Protein AF-A0A1G7YZN2-F1 (afdb_monomer)

Sequence (168 aa):
MQNNYYTDRFLEDNFEQTVRKKEKLVQEKYTEKQLKELYFDNAQKLNQALIEFKPNRHQKQANKDHKKLMLAYLDECIDYDLSNLSYREKEEFDNKYVSQVASKLTFLGFKMKKFVPFFIGAALIVDILLSLFGIAKHYYYIPIITVFVTYLEFKGLFKAKKRGKLLR

Nearest PDB structures (foldseek):
  5f9f-assembly1_K  TM=2.920E-01  e=9.749E+00  Homo sapiens

pLDDT: mean 88.85, std 10.49, range [33.78, 97.94]

Solvent-accessible surface area (backbone atoms only — not comparable to full-atom values): 9530 Å² total; per-residue (Å²): 132,87,76,83,79,77,46,74,68,50,59,71,78,42,39,64,65,50,49,56,54,45,53,52,55,43,57,75,72,42,54,73,70,52,36,58,64,68,43,41,71,49,42,52,56,51,50,51,48,63,63,72,52,81,63,53,86,89,38,43,62,58,52,51,52,44,54,50,44,55,49,50,48,46,46,50,57,64,79,41,89,69,83,81,58,50,73,64,55,38,50,51,52,36,51,73,31,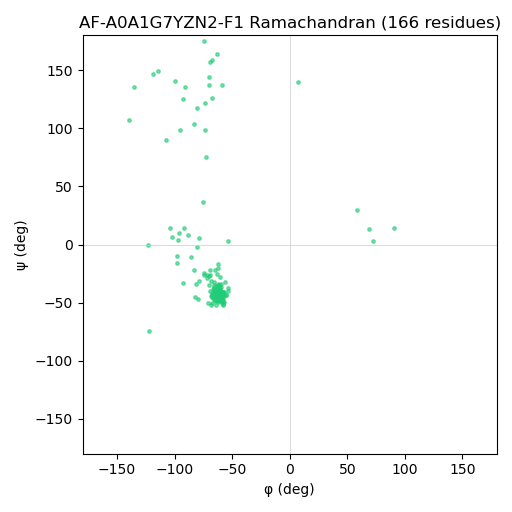50,51,48,45,43,65,72,39,36,89,80,46,35,43,58,59,78,52,50,64,53,56,38,51,53,27,43,51,51,39,50,51,37,47,74,73,51,55,34,82,81,48,64,100,62,55,60,57,25,55,51,51,43,53,54,51,52,54,48,49,54,54,10,49,78,68,72,32,50,31,119

Mean predicted aligned error: 6.14 Å

Structure (mmCIF, N/CA/C/O backbone):
data_AF-A0A1G7YZN2-F1
#
_entry.id   AF-A0A1G7YZN2-F1
#
loop_
_atom_site.group_PDB
_atom_site.id
_atom_site.type_symbol
_atom_site.label_atom_id
_atom_site.label_alt_id
_atom_site.label_comp_id
_atom_site.label_asym_id
_atom_site.label_entity_id
_atom_site.label_seq_id
_atom_site.pdbx_PDB_ins_code
_atom_site.Cartn_x
_atom_site.Cartn_y
_atom_site.Cartn_z
_atom_site.occupancy
_atom_site.B_iso_or_equiv
_atom_site.auth_seq_id
_atom_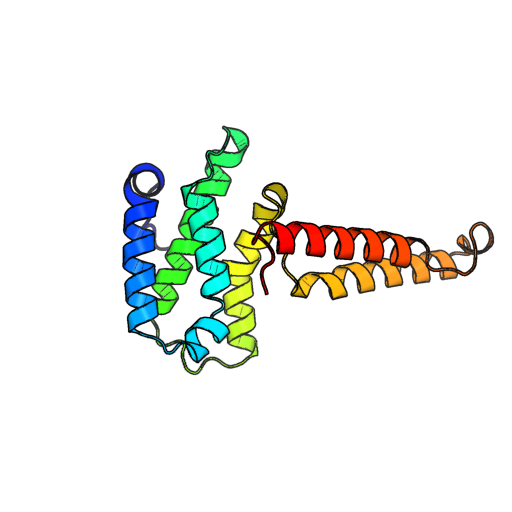site.auth_comp_id
_atom_site.auth_asym_id
_atom_site.auth_atom_id
_atom_site.pdbx_PDB_model_num
ATOM 1 N N . MET A 1 1 ? -18.911 -7.875 -4.856 1.00 33.78 1 MET A N 1
ATOM 2 C CA . MET A 1 1 ? -20.018 -6.895 -4.891 1.00 33.78 1 MET A CA 1
ATOM 3 C C . MET A 1 1 ? -19.556 -5.656 -4.136 1.00 33.78 1 MET A C 1
ATOM 5 O O . MET A 1 1 ? -19.192 -5.785 -2.977 1.00 33.78 1 MET A O 1
ATOM 9 N N . GLN A 1 2 ? -19.445 -4.498 -4.797 1.00 36.81 2 GLN A N 1
ATOM 10 C CA . GLN A 1 2 ? -19.125 -3.227 -4.131 1.00 36.81 2 GLN A CA 1
ATOM 11 C C . GLN A 1 2 ? -20.372 -2.771 -3.372 1.00 36.81 2 GLN A C 1
ATOM 13 O O . GLN A 1 2 ? -21.299 -2.237 -3.978 1.00 36.81 2 GLN A O 1
ATOM 18 N N . ASN A 1 3 ? -20.432 -3.020 -2.064 1.00 42.34 3 ASN A N 1
ATOM 19 C CA . ASN A 1 3 ? -21.505 -2.456 -1.259 1.00 42.34 3 ASN A CA 1
ATOM 20 C C . ASN A 1 3 ? -21.330 -0.934 -1.188 1.00 42.34 3 ASN A C 1
ATOM 22 O O . ASN A 1 3 ? -20.273 -0.416 -0.830 1.00 42.34 3 ASN A O 1
ATOM 26 N N . ASN A 1 4 ? -22.390 -0.226 -1.565 1.00 52.88 4 ASN A N 1
ATOM 27 C CA . ASN A 1 4 ? -22.448 1.211 -1.825 1.00 52.88 4 ASN A CA 1
ATOM 28 C C . ASN A 1 4 ? -22.451 2.060 -0.527 1.00 52.88 4 ASN A C 1
ATOM 30 O O . ASN A 1 4 ? -23.152 3.064 -0.442 1.00 52.88 4 ASN A O 1
ATOM 34 N N . TYR A 1 5 ? -21.716 1.646 0.515 1.00 65.69 5 TYR A N 1
ATOM 35 C CA . TYR A 1 5 ? -21.770 2.265 1.850 1.00 65.69 5 TYR A CA 1
ATOM 36 C C . TYR A 1 5 ? -21.113 3.652 1.914 1.00 65.69 5 TYR A C 1
ATOM 38 O O . TYR A 1 5 ? -21.494 4.479 2.739 1.00 65.69 5 TYR A O 1
ATOM 46 N N . TYR A 1 6 ? -20.154 3.941 1.032 1.00 83.38 6 TYR A N 1
ATOM 47 C CA . TYR A 1 6 ? -19.380 5.183 1.071 1.00 83.38 6 TYR A CA 1
ATOM 48 C C . TYR A 1 6 ? -19.782 6.135 -0.053 1.00 83.38 6 TYR A C 1
ATOM 50 O O . TYR A 1 6 ? -19.222 6.113 -1.154 1.00 83.38 6 TYR A O 1
ATOM 58 N N . THR A 1 7 ? -20.763 6.989 0.238 1.00 87.38 7 THR A N 1
ATOM 59 C CA . THR A 1 7 ? -21.186 8.052 -0.679 1.00 87.38 7 THR A CA 1
ATOM 60 C C . THR A 1 7 ? -20.121 9.139 -0.802 1.00 87.38 7 THR A C 1
ATOM 62 O O . THR A 1 7 ? -19.298 9.357 0.084 1.00 87.38 7 THR A O 1
ATOM 65 N N . ASP A 1 8 ? -20.149 9.873 -1.908 1.00 87.50 8 ASP A N 1
ATOM 66 C CA . ASP A 1 8 ? -19.176 10.930 -2.176 1.00 87.50 8 ASP A CA 1
ATOM 67 C C . ASP A 1 8 ? -19.192 12.051 -1.130 1.00 87.50 8 ASP A C 1
ATOM 69 O O . ASP A 1 8 ? -18.128 12.521 -0.736 1.00 87.50 8 ASP A O 1
ATOM 73 N N . ARG A 1 9 ? -20.382 12.444 -0.652 1.00 86.62 9 ARG A N 1
ATOM 74 C CA . ARG A 1 9 ? -20.530 13.438 0.421 1.00 86.62 9 ARG A CA 1
ATOM 75 C C . ARG A 1 9 ? -19.912 12.926 1.726 1.00 86.62 9 ARG A C 1
ATOM 77 O O . ARG A 1 9 ? -19.160 13.639 2.377 1.00 86.62 9 ARG A O 1
ATOM 84 N N . PHE A 1 10 ? -20.137 11.654 2.057 1.00 90.75 10 PHE A N 1
ATOM 85 C CA . PHE A 1 10 ? -19.531 11.036 3.235 1.00 90.75 10 PHE A CA 1
ATOM 86 C C . PHE A 1 10 ? -17.994 11.080 3.203 1.00 90.75 10 PHE A C 1
ATOM 88 O O . PHE A 1 10 ? -17.365 11.378 4.215 1.00 90.75 10 PHE A O 1
ATOM 95 N N . LEU A 1 11 ? -17.381 10.821 2.044 1.00 89.69 11 LEU A N 1
ATOM 96 C CA . LEU A 1 11 ? -15.920 10.827 1.886 1.00 89.69 11 LEU A CA 1
ATOM 97 C C . LEU A 1 11 ? -15.277 12.216 1.985 1.00 89.69 11 LEU A C 1
ATOM 99 O O . LEU A 1 11 ? -14.064 12.322 2.208 1.00 89.69 11 LEU A O 1
ATOM 103 N N . GLU A 1 12 ? -16.054 13.265 1.744 1.00 86.00 12 GLU A N 1
ATOM 104 C CA . GLU A 1 12 ? -15.607 14.648 1.889 1.00 86.00 12 GLU A CA 1
ATOM 105 C C . GLU A 1 12 ? -15.698 15.077 3.359 1.00 86.00 12 GLU A C 1
ATOM 107 O O . GLU A 1 12 ? -14.709 15.573 3.894 1.00 86.00 12 GLU A O 1
ATOM 112 N N . ASP A 1 13 ? -16.808 14.765 4.031 1.00 88.25 13 ASP A N 1
ATOM 113 C CA . ASP A 1 13 ? -17.107 15.316 5.358 1.00 88.25 13 ASP A CA 1
ATOM 114 C C . ASP A 1 13 ? -16.623 14.436 6.527 1.00 88.25 13 ASP A C 1
ATOM 116 O O . ASP A 1 13 ? -16.245 14.944 7.579 1.00 88.25 13 ASP A O 1
ATOM 120 N N . ASN A 1 14 ? -16.625 13.107 6.367 1.00 92.75 14 ASN A N 1
ATOM 121 C CA . ASN A 1 14 ? -16.496 12.158 7.487 1.00 92.75 14 ASN A CA 1
ATOM 122 C C . ASN A 1 14 ? -15.326 11.175 7.350 1.00 92.75 14 ASN A C 1
ATOM 124 O O . ASN A 1 14 ? -15.121 10.329 8.228 1.00 92.75 14 ASN A O 1
ATOM 128 N N . PHE A 1 15 ? -14.562 11.251 6.257 1.00 94.44 15 PHE A N 1
ATOM 129 C CA . PHE A 1 15 ? -13.515 10.273 5.953 1.00 94.44 15 PHE A CA 1
ATOM 130 C C . PHE A 1 15 ? -12.469 10.164 7.065 1.00 94.44 15 PHE A C 1
ATOM 132 O O . PHE A 1 15 ? -12.227 9.069 7.560 1.00 94.44 15 PHE A O 1
ATOM 139 N N . GLU A 1 16 ? -11.895 11.287 7.501 1.00 96.06 16 GLU A N 1
ATOM 140 C CA . GLU A 1 16 ? -10.844 11.307 8.526 1.00 96.06 16 GLU A CA 1
ATOM 141 C C . GLU A 1 16 ? -11.306 10.678 9.845 1.00 96.06 16 GLU A C 1
ATOM 143 O O . GLU A 1 16 ? -10.639 9.795 10.385 1.00 96.06 16 GLU A O 1
ATOM 148 N N . GLN A 1 17 ? -12.471 11.094 10.346 1.00 96.25 17 GLN A N 1
ATOM 149 C CA . GLN A 1 17 ? -13.018 10.578 11.601 1.00 96.25 17 GLN A CA 1
ATOM 150 C C . GLN A 1 17 ? -13.297 9.074 11.512 1.00 96.25 17 GLN A C 1
ATOM 152 O O . GLN A 1 17 ? -12.975 8.316 12.430 1.00 96.25 17 GLN A O 1
ATOM 157 N N . THR A 1 18 ? -13.853 8.631 10.383 1.00 95.81 18 THR A N 1
ATOM 158 C CA . THR A 1 18 ? -14.187 7.223 10.149 1.00 95.81 18 THR A CA 1
ATOM 159 C C . THR A 1 18 ? -12.938 6.359 10.070 1.00 95.81 18 THR A C 1
ATOM 161 O O . THR A 1 18 ? -12.881 5.315 10.716 1.00 95.81 18 THR A O 1
ATOM 164 N N . VAL A 1 19 ? -11.929 6.802 9.318 1.00 96.81 19 VAL A N 1
ATOM 165 C CA . VAL A 1 19 ? -10.643 6.110 9.198 1.00 96.81 19 VAL A CA 1
ATOM 166 C C . VAL A 1 19 ? -10.000 5.952 10.567 1.00 96.81 19 VAL A C 1
ATOM 168 O O . VAL A 1 19 ? -9.697 4.830 10.951 1.00 96.81 19 VAL A O 1
ATOM 171 N N . ARG A 1 20 ? -9.881 7.030 11.354 1.00 97.19 20 ARG A N 1
ATOM 172 C CA . ARG A 1 20 ? -9.273 6.967 12.695 1.00 97.19 20 ARG A CA 1
ATOM 173 C C . ARG A 1 20 ? -9.999 5.999 13.624 1.00 97.19 20 ARG A C 1
ATOM 175 O O . ARG A 1 20 ? -9.359 5.235 14.342 1.00 97.19 20 ARG A O 1
ATOM 182 N N . LYS A 1 21 ? -11.336 6.001 13.595 1.00 97.25 21 LYS A N 1
ATOM 183 C CA . LYS A 1 21 ? -12.144 5.064 14.385 1.00 97.25 21 LYS A CA 1
ATOM 184 C C . LYS A 1 21 ? -11.880 3.616 13.969 1.00 97.25 21 LYS A C 1
ATOM 186 O O . LYS A 1 21 ? -11.676 2.770 14.832 1.00 97.25 21 LYS A O 1
ATOM 191 N N . LYS A 1 22 ? -11.883 3.331 12.666 1.00 97.44 22 LYS A N 1
ATOM 192 C CA . LYS A 1 22 ? -11.674 1.976 12.143 1.00 97.44 22 LYS A CA 1
ATOM 193 C C . LYS A 1 22 ? -10.243 1.490 12.350 1.00 97.44 22 LYS A C 1
ATOM 195 O O . LYS A 1 22 ? -10.056 0.352 12.754 1.00 97.44 22 LYS A O 1
ATOM 200 N N . GLU A 1 23 ? -9.245 2.350 12.166 1.00 97.94 23 GLU A N 1
ATOM 201 C CA . GLU A 1 23 ? -7.849 2.026 12.465 1.00 97.94 23 GLU A CA 1
ATOM 202 C C . GLU A 1 23 ? -7.664 1.604 13.924 1.00 97.94 23 GLU A C 1
ATOM 204 O O . GLU A 1 23 ? -7.019 0.591 14.181 1.00 97.94 23 GLU A O 1
ATOM 209 N N . LYS A 1 24 ? -8.293 2.315 14.868 1.00 97.62 24 LYS A N 1
ATOM 210 C CA . LYS A 1 24 ? -8.264 1.942 16.285 1.00 97.62 24 LYS A CA 1
ATOM 211 C C . LYS A 1 24 ? -8.879 0.557 16.532 1.00 97.62 24 LYS A C 1
ATOM 213 O O . LYS A 1 24 ? -8.272 -0.254 17.220 1.00 97.62 24 LYS A O 1
ATOM 218 N N . LEU A 1 25 ? -10.029 0.259 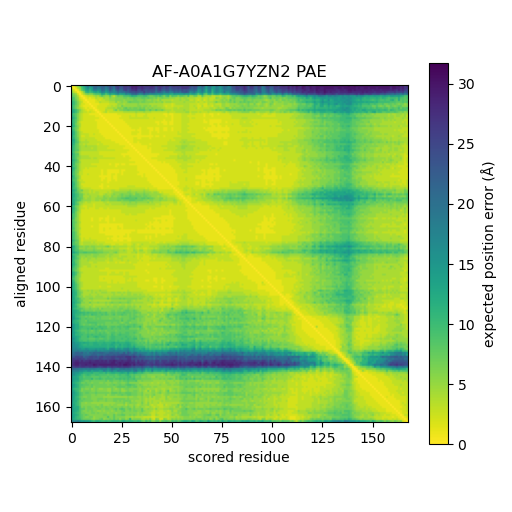15.923 1.00 97.12 25 LEU A N 1
ATOM 219 C CA . LEU A 1 25 ? -10.666 -1.062 16.038 1.00 97.12 25 LEU A CA 1
ATOM 220 C C . LEU A 1 25 ? -9.775 -2.186 15.487 1.00 97.12 25 LEU A C 1
ATOM 222 O O . LEU A 1 25 ? -9.678 -3.253 16.086 1.00 97.12 25 LEU A O 1
ATOM 226 N N . VAL A 1 26 ? -9.096 -1.949 14.361 1.00 96.94 26 VAL A N 1
ATOM 227 C CA . VAL A 1 26 ? -8.153 -2.919 13.782 1.00 96.94 26 VAL A CA 1
ATOM 228 C C . VAL A 1 26 ? -6.954 -3.133 14.713 1.00 96.94 26 VAL A C 1
ATOM 230 O O . VAL A 1 26 ? -6.551 -4.273 14.931 1.00 96.94 26 VAL A O 1
ATOM 233 N N . GLN A 1 27 ? -6.412 -2.066 15.306 1.00 96.94 27 GLN A N 1
ATOM 234 C CA . GLN A 1 27 ? -5.308 -2.158 16.270 1.00 96.94 27 GLN A CA 1
ATOM 235 C C . GLN A 1 27 ? -5.686 -2.923 17.543 1.00 96.94 27 GLN A C 1
ATOM 237 O O . GLN A 1 27 ? -4.856 -3.641 18.085 1.00 96.94 27 GLN A O 1
ATOM 242 N N . GLU A 1 28 ? -6.926 -2.786 18.012 1.00 97.12 28 GLU A N 1
ATOM 243 C CA . GLU A 1 28 ? -7.432 -3.521 19.177 1.00 97.12 28 GLU A CA 1
ATOM 244 C C . GLU A 1 28 ? -7.657 -5.011 18.875 1.00 97.12 28 GLU A C 1
ATOM 246 O O . GLU A 1 28 ? -7.540 -5.847 19.769 1.00 97.12 28 GLU A O 1
ATOM 251 N N . LYS A 1 29 ? -7.959 -5.357 17.616 1.00 96.44 29 LYS A N 1
ATOM 252 C CA . LYS A 1 29 ? -8.270 -6.728 17.188 1.00 96.44 29 LYS A CA 1
ATOM 253 C C . LYS A 1 29 ? -7.032 -7.599 16.947 1.00 96.44 29 LYS A C 1
ATOM 255 O O . LYS A 1 29 ? -7.090 -8.806 17.170 1.00 96.44 29 LYS A O 1
ATOM 260 N N . TYR A 1 30 ? -5.933 -7.020 16.464 1.00 96.25 30 TYR A N 1
ATOM 261 C CA . TYR A 1 30 ? -4.761 -7.771 16.003 1.00 96.25 30 TYR A CA 1
ATOM 262 C C . TYR A 1 30 ? -3.500 -7.450 16.807 1.00 96.25 30 TYR A C 1
ATOM 264 O O . TYR A 1 30 ? -3.250 -6.316 17.199 1.00 96.25 30 TYR A O 1
ATOM 272 N N . THR A 1 31 ? -2.635 -8.449 16.976 1.00 96.31 31 THR A N 1
ATOM 273 C CA . THR A 1 31 ? -1.285 -8.249 17.527 1.00 96.31 31 THR A CA 1
ATOM 274 C C . THR A 1 31 ? -0.403 -7.439 16.573 1.00 96.31 31 THR 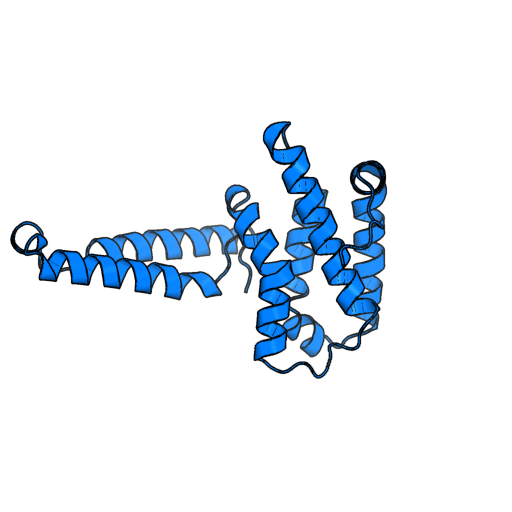A C 1
ATOM 276 O O . THR A 1 31 ? -0.605 -7.455 15.358 1.00 96.31 31 THR A O 1
ATOM 279 N N . GLU A 1 32 ? 0.663 -6.812 17.081 1.00 95.00 32 GLU A N 1
ATOM 280 C CA . GLU A 1 32 ? 1.620 -6.067 16.243 1.00 95.00 32 GLU A CA 1
ATOM 281 C C . GLU A 1 32 ? 2.192 -6.900 15.085 1.00 95.00 32 GLU A C 1
ATOM 283 O O . GLU A 1 32 ? 2.382 -6.398 13.974 1.00 95.00 32 GLU A O 1
ATOM 288 N N . LYS A 1 33 ? 2.443 -8.195 15.324 1.00 94.19 33 LYS A N 1
ATOM 289 C CA . LYS A 1 33 ? 2.929 -9.113 14.289 1.00 94.19 33 LYS A CA 1
ATOM 290 C C . LYS A 1 33 ? 1.895 -9.280 13.174 1.00 94.19 33 LYS A C 1
ATOM 292 O O . LYS A 1 33 ? 2.249 -9.155 12.005 1.00 94.19 33 LYS A O 1
ATOM 297 N N . GLN A 1 34 ? 0.635 -9.514 13.530 1.00 94.44 34 GLN A N 1
ATOM 298 C CA . GLN A 1 34 ? -0.457 -9.660 12.564 1.00 94.44 34 GLN A CA 1
ATOM 299 C C . GLN A 1 34 ? -0.705 -8.355 11.800 1.00 94.44 34 GLN A C 1
ATOM 301 O O . GLN A 1 34 ? -0.807 -8.376 10.579 1.00 94.44 34 GLN A O 1
ATOM 306 N N . LEU A 1 35 ? -0.691 -7.204 12.480 1.00 95.38 35 LEU A N 1
ATOM 307 C CA . LEU A 1 35 ? -0.812 -5.890 11.838 1.00 95.38 35 LEU A CA 1
ATOM 308 C C . LEU A 1 35 ? 0.293 -5.653 10.803 1.00 95.38 35 LEU A C 1
ATOM 310 O O . LEU A 1 35 ? 0.042 -5.137 9.712 1.00 95.38 35 LEU A O 1
ATOM 314 N N . LYS A 1 36 ? 1.526 -6.063 11.116 1.00 93.56 36 LYS A N 1
ATOM 315 C CA . LYS A 1 36 ? 2.650 -5.988 10.179 1.00 93.56 36 LYS A CA 1
ATOM 316 C C . LYS A 1 36 ? 2.452 -6.904 8.971 1.00 93.56 36 LYS A C 1
ATOM 318 O O . LYS A 1 36 ? 2.774 -6.495 7.859 1.00 93.56 36 LYS A O 1
ATOM 323 N N . GLU A 1 37 ? 1.939 -8.113 9.180 1.00 92.75 37 GLU A N 1
ATOM 324 C CA . GLU A 1 37 ? 1.638 -9.077 8.112 1.00 92.75 37 GLU A CA 1
ATOM 325 C C . GLU A 1 37 ? 0.456 -8.647 7.230 1.00 92.75 37 GLU A C 1
ATOM 327 O O . GLU A 1 37 ? 0.420 -8.998 6.056 1.00 92.75 37 GLU A O 1
ATOM 332 N N . LEU A 1 38 ? -0.463 -7.841 7.765 1.00 94.44 38 LEU A N 1
ATOM 333 C CA . LEU A 1 38 ? -1.570 -7.222 7.029 1.00 94.44 38 LEU A CA 1
ATOM 334 C C . LEU A 1 38 ? -1.201 -5.863 6.414 1.00 94.44 38 LEU A C 1
ATOM 336 O O . LEU A 1 38 ? -2.072 -5.170 5.891 1.00 94.44 38 LEU A O 1
ATOM 340 N N . TYR A 1 39 ? 0.078 -5.470 6.455 1.00 94.56 39 TYR A N 1
ATOM 341 C CA . TYR A 1 39 ? 0.587 -4.213 5.892 1.00 94.56 39 TYR A CA 1
ATOM 342 C C . TYR A 1 39 ? -0.074 -2.954 6.478 1.00 94.56 39 TYR A C 1
ATOM 344 O O . TYR A 1 39 ? -0.156 -1.914 5.821 1.00 94.56 39 TYR A O 1
ATOM 352 N N . PHE A 1 40 ? -0.506 -3.018 7.738 1.00 96.44 40 PHE A N 1
ATOM 353 C CA . PHE A 1 40 ? -1.284 -1.955 8.369 1.00 96.44 40 PHE A CA 1
ATOM 354 C C . PHE A 1 40 ? -0.520 -0.624 8.472 1.00 96.44 40 PHE A C 1
ATOM 356 O O . PHE A 1 40 ? -1.070 0.421 8.150 1.00 96.44 40 PHE A O 1
ATOM 363 N N . ASP A 1 41 ? 0.779 -0.641 8.795 1.00 95.38 41 ASP A N 1
ATOM 364 C CA . ASP A 1 41 ? 1.616 0.579 8.804 1.00 95.38 41 ASP A CA 1
ATOM 365 C C . ASP A 1 41 ? 1.665 1.270 7.425 1.00 95.38 41 ASP A C 1
ATOM 367 O O . ASP A 1 41 ? 1.640 2.499 7.325 1.00 95.38 41 ASP A O 1
ATOM 371 N N . ASN A 1 42 ? 1.686 0.490 6.336 1.00 95.31 42 ASN A N 1
ATOM 372 C CA . ASN A 1 42 ? 1.608 1.052 4.988 1.00 95.31 42 ASN A CA 1
ATOM 373 C C . ASN A 1 42 ? 0.222 1.680 4.750 1.00 95.31 42 ASN A C 1
ATOM 375 O O . ASN A 1 42 ? 0.137 2.791 4.224 1.00 95.31 42 ASN A O 1
ATOM 379 N N . ALA A 1 43 ? -0.849 0.994 5.163 1.00 96.69 43 ALA A N 1
ATOM 380 C CA . ALA A 1 43 ? -2.221 1.481 5.056 1.00 96.69 43 ALA A CA 1
ATOM 381 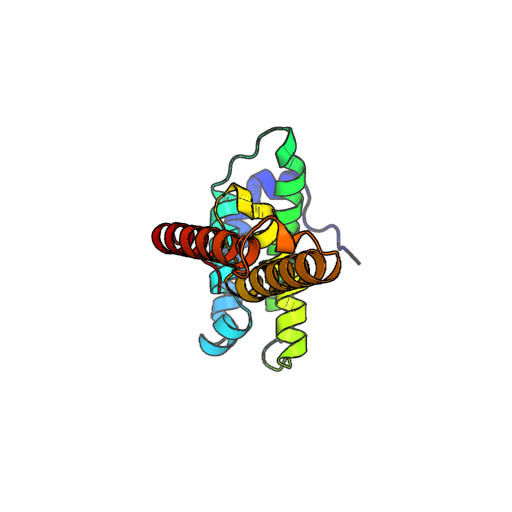C C . ALA A 1 43 ? -2.428 2.805 5.814 1.00 96.69 43 ALA A C 1
ATOM 383 O O . ALA A 1 43 ? -2.964 3.750 5.237 1.00 96.69 43 ALA A O 1
ATOM 384 N N . GLN A 1 44 ? -1.920 2.924 7.044 1.00 96.94 44 GLN A N 1
ATOM 385 C CA . GLN A 1 44 ? -2.012 4.151 7.846 1.00 96.94 44 GLN A CA 1
ATOM 386 C C . GLN A 1 44 ? -1.318 5.339 7.170 1.00 96.94 44 GLN A C 1
ATOM 388 O O . GLN A 1 44 ? -1.867 6.439 7.103 1.00 96.94 44 GLN A O 1
ATOM 393 N N . LYS A 1 45 ? -0.133 5.125 6.587 1.00 95.56 45 LYS A N 1
ATOM 394 C CA . LYS A 1 45 ? 0.579 6.176 5.836 1.00 95.56 45 LYS A CA 1
ATOM 395 C C . LYS A 1 45 ? -0.202 6.647 4.613 1.00 95.56 45 LYS A C 1
ATOM 397 O O . LYS A 1 45 ? -0.209 7.841 4.311 1.00 95.56 45 LYS A O 1
ATOM 402 N N . LEU A 1 46 ? -0.844 5.721 3.901 1.00 96.56 46 LEU A N 1
ATOM 403 C CA . LEU A 1 46 ? -1.686 6.047 2.750 1.00 96.56 46 LEU A CA 1
ATOM 404 C C . LEU A 1 46 ? -2.948 6.797 3.185 1.00 96.56 46 LEU A C 1
ATOM 406 O O . LEU A 1 46 ? -3.279 7.817 2.586 1.00 96.56 46 LEU A O 1
ATOM 410 N N . ASN A 1 47 ? -3.603 6.346 4.252 1.00 96.69 47 ASN 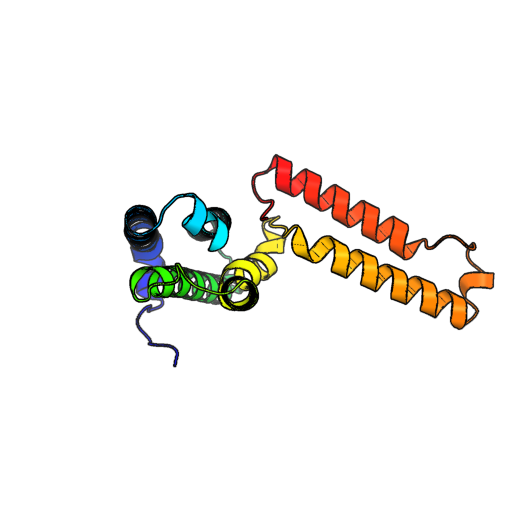A N 1
ATOM 411 C CA . ASN A 1 47 ? -4.766 7.000 4.841 1.00 96.69 47 ASN A CA 1
ATOM 412 C C . ASN A 1 47 ? -4.467 8.436 5.259 1.00 96.69 47 ASN A C 1
ATOM 414 O O . ASN A 1 47 ? -5.182 9.350 4.849 1.00 96.69 47 ASN A O 1
ATOM 418 N N . GLN A 1 48 ? -3.372 8.648 5.990 1.00 95.62 48 GLN A N 1
ATOM 419 C CA . GLN A 1 48 ? -2.936 9.981 6.390 1.00 95.62 48 GLN A CA 1
ATOM 420 C C . GLN A 1 48 ? -2.696 10.878 5.170 1.00 95.62 48 GLN A C 1
ATOM 422 O O . GLN A 1 48 ? -3.171 12.012 5.126 1.00 95.62 48 GLN A O 1
ATOM 427 N N . ALA A 1 49 ? -2.042 10.357 4.130 1.00 94.88 49 ALA A N 1
ATOM 428 C CA . ALA A 1 49 ? -1.848 11.115 2.902 1.00 94.88 49 ALA A CA 1
ATOM 429 C C . ALA A 1 49 ? -3.167 11.449 2.192 1.00 94.88 49 ALA A C 1
ATOM 431 O O . ALA A 1 49 ? -3.300 12.552 1.679 1.00 94.88 49 ALA A O 1
ATOM 432 N N . LEU A 1 50 ? -4.149 10.544 2.169 1.00 94.44 50 LEU A N 1
ATOM 433 C CA . LEU A 1 50 ? -5.469 10.793 1.574 1.00 94.44 50 LEU A CA 1
ATOM 434 C C . LEU A 1 50 ? -6.316 11.796 2.376 1.00 94.44 50 LEU A C 1
ATOM 436 O O . LEU A 1 50 ? -7.188 12.449 1.796 1.00 94.44 50 LEU A O 1
ATOM 440 N N . ILE A 1 51 ? -6.083 11.907 3.687 1.00 94.31 51 ILE A N 1
ATOM 441 C CA . ILE A 1 51 ? -6.690 12.925 4.558 1.00 94.31 51 ILE A CA 1
ATOM 442 C C . ILE A 1 51 ? -6.097 14.302 4.239 1.00 94.31 51 ILE A C 1
ATOM 444 O O . ILE A 1 51 ? -6.834 15.256 4.004 1.00 94.31 51 ILE A O 1
ATOM 448 N N . GLU A 1 52 ? -4.769 14.400 4.189 1.00 93.19 52 GLU A N 1
ATOM 449 C CA . GLU A 1 52 ? -4.057 15.666 3.973 1.00 93.19 52 GLU A CA 1
ATOM 450 C C . GLU A 1 52 ? -4.124 16.158 2.521 1.00 93.19 52 GLU A C 1
ATOM 452 O O . GLU A 1 52 ? -3.999 17.356 2.242 1.00 93.19 52 GLU A O 1
ATOM 457 N N . PHE A 1 53 ? -4.293 15.239 1.571 1.00 91.56 53 PHE A N 1
ATOM 458 C CA . PHE A 1 53 ? -4.242 15.556 0.156 1.00 91.56 53 PHE A CA 1
ATOM 459 C C . PHE A 1 53 ? -5.491 16.307 -0.309 1.00 91.56 53 PHE A C 1
ATOM 461 O O . PHE A 1 53 ? -6.616 15.809 -0.251 1.00 91.56 53 PHE A O 1
ATOM 468 N N . LYS A 1 54 ? -5.268 17.502 -0.863 1.00 89.19 54 LYS A N 1
ATOM 469 C CA . LYS A 1 54 ? -6.293 18.316 -1.524 1.00 89.19 54 LYS A CA 1
ATOM 470 C C . LYS A 1 54 ? -6.246 18.056 -3.037 1.00 89.19 54 LYS A C 1
ATOM 472 O O . LYS A 1 54 ? -5.382 18.624 -3.709 1.00 89.19 54 LYS A O 1
ATOM 477 N N . PRO A 1 55 ? -7.124 17.196 -3.592 1.00 88.31 55 PRO A N 1
ATOM 478 C CA . PRO A 1 55 ? -7.086 16.865 -5.011 1.00 88.31 55 PRO A CA 1
ATOM 479 C C . PRO A 1 55 ? -7.531 18.050 -5.871 1.00 88.31 55 PRO A C 1
ATOM 481 O O . PRO A 1 55 ? -8.472 18.768 -5.529 1.00 88.31 55 PRO A O 1
ATOM 484 N N . ASN A 1 56 ? -6.909 18.211 -7.038 1.00 89.81 56 ASN A N 1
ATOM 485 C CA . ASN A 1 56 ? -7.431 19.101 -8.073 1.00 89.81 56 ASN A CA 1
ATOM 486 C C . ASN A 1 56 ? -8.659 18.478 -8.777 1.00 89.81 56 ASN A C 1
ATOM 488 O O . ASN A 1 56 ? -9.017 17.321 -8.538 1.00 89.81 56 ASN A O 1
ATOM 492 N N . ARG A 1 57 ? -9.301 19.229 -9.684 1.00 87.69 57 ARG A N 1
ATOM 493 C CA . ARG A 1 57 ? -10.512 18.781 -10.403 1.00 87.69 57 ARG A CA 1
ATOM 494 C C . ARG A 1 57 ? -10.331 17.429 -11.107 1.00 87.69 57 ARG A C 1
ATOM 496 O O . ARG A 1 57 ? -11.237 16.605 -11.055 1.00 87.69 57 ARG A O 1
ATOM 503 N N . HIS A 1 58 ? -9.170 17.189 -11.716 1.00 87.44 58 HIS A N 1
ATOM 504 C CA . HIS A 1 58 ? -8.877 15.952 -12.449 1.00 87.44 58 HIS A CA 1
ATOM 505 C C . HIS A 1 58 ? -8.611 14.755 -11.527 1.00 87.44 58 HIS A C 1
ATOM 507 O O . HIS A 1 58 ? -8.819 13.612 -11.919 1.00 87.44 58 HIS A O 1
ATOM 513 N N . GLN A 1 59 ? -8.175 15.008 -10.294 1.00 89.06 59 GLN A N 1
ATOM 514 C CA . GLN A 1 59 ? -7.834 13.978 -9.312 1.00 89.06 59 GLN A CA 1
ATOM 515 C C . GLN A 1 59 ? -8.961 13.709 -8.314 1.00 89.06 59 GLN A C 1
ATOM 517 O O . GLN A 1 59 ? -8.874 12.749 -7.552 1.00 89.06 59 GLN A O 1
ATOM 522 N N . LYS A 1 60 ? -10.019 14.533 -8.294 1.00 89.50 60 LYS A N 1
ATOM 523 C CA . LYS A 1 60 ? -11.081 14.454 -7.281 1.00 89.50 60 LYS A CA 1
ATOM 524 C C . LYS A 1 60 ? -11.755 13.080 -7.264 1.00 89.50 60 LYS A C 1
ATOM 526 O O . LYS A 1 60 ? -11.923 12.517 -6.186 1.00 89.50 60 LYS A O 1
ATOM 531 N N . GLN A 1 61 ? -12.081 12.533 -8.437 1.00 90.75 61 GLN A N 1
ATOM 532 C CA . GLN A 1 61 ? -12.706 11.212 -8.534 1.00 90.75 61 GLN A CA 1
ATOM 533 C C . GLN A 1 61 ? -11.755 10.096 -8.094 1.00 90.75 61 GLN A C 1
ATOM 535 O O . GLN A 1 61 ? -12.093 9.327 -7.203 1.00 90.75 61 GLN A O 1
ATOM 540 N N . ALA A 1 62 ? -10.533 10.081 -8.629 1.00 90.62 62 ALA A N 1
ATOM 541 C CA . ALA A 1 62 ? -9.530 9.088 -8.253 1.00 90.62 62 ALA A CA 1
ATOM 542 C C . ALA A 1 62 ? -9.249 9.100 -6.740 1.00 90.62 62 ALA A C 1
ATOM 544 O O . ALA A 1 62 ? -9.182 8.048 -6.113 1.00 90.62 62 ALA A O 1
ATOM 545 N N . ASN A 1 63 ? -9.169 10.285 -6.123 1.00 92.25 63 ASN A N 1
ATOM 546 C CA . ASN A 1 63 ? -8.994 10.416 -4.678 1.00 92.25 63 ASN A CA 1
ATOM 547 C C . ASN A 1 63 ? -10.167 9.806 -3.898 1.00 92.25 63 ASN A C 1
ATOM 549 O O . ASN A 1 63 ? -9.946 9.115 -2.908 1.00 92.25 63 ASN A O 1
ATOM 553 N N . LYS A 1 64 ? -11.411 10.022 -4.346 1.00 92.50 64 LYS A N 1
ATOM 554 C CA . LYS A 1 64 ? -12.590 9.379 -3.746 1.00 92.50 64 LYS A CA 1
ATOM 555 C C . LYS A 1 64 ? -12.506 7.862 -3.866 1.00 92.50 64 LYS A C 1
ATOM 557 O O . LYS A 1 64 ? -12.732 7.176 -2.876 1.00 92.50 64 LYS A O 1
ATOM 562 N N . ASP A 1 65 ? -12.122 7.343 -5.025 1.00 92.75 65 ASP A N 1
ATOM 563 C CA . ASP A 1 65 ? -11.995 5.901 -5.240 1.00 92.75 65 ASP A CA 1
ATOM 564 C C . ASP A 1 65 ? -10.904 5.292 -4.341 1.00 92.75 65 ASP A C 1
ATOM 566 O O . ASP A 1 65 ? -11.111 4.238 -3.743 1.00 92.75 65 ASP A O 1
ATOM 570 N N . HIS A 1 66 ? -9.775 5.987 -4.153 1.00 94.31 66 HIS A N 1
ATOM 571 C CA . HIS A 1 66 ? -8.726 5.579 -3.210 1.00 94.31 66 HIS A CA 1
ATOM 572 C C . HIS A 1 66 ? -9.219 5.575 -1.762 1.00 94.31 66 HIS A C 1
ATOM 574 O O . HIS A 1 66 ? -8.971 4.616 -1.035 1.00 94.31 66 HIS A O 1
ATOM 580 N N . LYS A 1 67 ? -9.970 6.605 -1.353 1.00 95.44 67 LYS A N 1
ATOM 581 C CA . LYS A 1 67 ? -10.599 6.662 -0.028 1.00 95.44 67 LYS A CA 1
ATOM 582 C C . LYS A 1 67 ? -11.574 5.499 0.195 1.00 95.44 67 LYS A C 1
ATOM 584 O O . LYS A 1 67 ? -11.524 4.870 1.248 1.00 95.44 67 LYS A O 1
ATOM 589 N N . LYS A 1 68 ? -12.423 5.175 -0.792 1.00 95.12 68 LYS A N 1
ATOM 590 C CA . LYS A 1 68 ? -13.332 4.011 -0.727 1.00 95.12 68 LYS A CA 1
ATOM 591 C C . LYS A 1 68 ? -12.550 2.713 -0.565 1.00 95.12 68 LYS A C 1
ATOM 593 O O . LYS A 1 68 ? -12.913 1.890 0.267 1.00 95.12 68 LYS A O 1
ATOM 598 N N . LEU A 1 69 ? -11.473 2.548 -1.332 1.00 95.38 69 LEU A N 1
ATOM 599 C CA . LEU A 1 69 ? -10.664 1.333 -1.306 1.00 95.38 69 LEU A CA 1
ATOM 600 C C . LEU A 1 69 ? -9.973 1.131 0.048 1.00 95.38 69 LEU A C 1
ATOM 602 O O . LEU A 1 69 ? -9.968 0.021 0.570 1.00 95.38 69 LEU A O 1
ATOM 606 N N . MET A 1 70 ? -9.454 2.202 0.651 1.00 97.00 70 MET A N 1
ATOM 607 C CA . MET A 1 70 ? -8.849 2.122 1.981 1.00 97.00 70 MET A CA 1
ATOM 608 C C . MET A 1 70 ? -9.866 1.886 3.100 1.00 97.00 70 MET A C 1
ATOM 610 O O . MET A 1 70 ? -9.563 1.181 4.059 1.00 97.00 70 MET A O 1
ATOM 614 N N . LEU A 1 71 ? -11.078 2.436 2.992 1.00 96.56 71 LEU A N 1
ATOM 615 C CA . LEU A 1 71 ? -12.147 2.107 3.937 1.00 96.56 71 LEU A CA 1
ATOM 616 C C . LEU A 1 71 ? -12.569 0.642 3.811 1.00 96.56 71 LEU A C 1
ATOM 618 O O . LEU A 1 71 ? -12.710 -0.020 4.831 1.00 96.56 71 LEU A O 1
ATOM 622 N N . ALA A 1 72 ? -12.677 0.120 2.586 1.00 95.62 72 ALA A N 1
ATOM 623 C CA . ALA A 1 72 ? -12.966 -1.292 2.351 1.00 95.62 72 ALA A CA 1
ATOM 624 C C . ALA A 1 72 ? -11.875 -2.214 2.923 1.00 95.62 72 ALA A C 1
ATOM 626 O O . ALA A 1 72 ? -12.190 -3.250 3.489 1.00 95.62 72 ALA A O 1
ATOM 627 N N . TYR A 1 73 ? -10.599 -1.823 2.840 1.00 97.06 73 TYR A N 1
ATOM 628 C CA . TYR A 1 73 ? -9.510 -2.537 3.514 1.00 97.06 73 TYR A CA 1
ATOM 629 C C . TYR A 1 73 ? -9.726 -2.623 5.031 1.00 97.06 73 TYR A C 1
ATOM 631 O O . TYR A 1 73 ? -9.578 -3.693 5.617 1.00 97.06 73 TYR A O 1
ATOM 639 N N . LEU A 1 74 ? -10.085 -1.504 5.670 1.00 97.31 74 LEU A N 1
ATOM 640 C CA . LEU A 1 74 ? -10.338 -1.481 7.111 1.00 97.31 74 LEU A CA 1
ATOM 641 C C . LEU A 1 74 ? -11.569 -2.318 7.477 1.00 97.31 74 LEU A C 1
ATOM 643 O O . LEU A 1 74 ? -11.535 -3.008 8.490 1.00 97.31 74 LEU A O 1
ATOM 647 N N . ASP A 1 75 ? -12.615 -2.287 6.650 1.00 96.06 75 ASP A N 1
ATOM 648 C CA . ASP A 1 75 ? -13.810 -3.120 6.826 1.00 96.06 75 ASP A CA 1
ATOM 649 C C . ASP A 1 75 ? -13.464 -4.597 6.795 1.00 96.06 75 ASP A C 1
ATOM 651 O O . ASP A 1 75 ? -13.816 -5.321 7.713 1.00 96.06 75 ASP A O 1
ATOM 655 N N . GLU A 1 76 ? -12.691 -5.036 5.806 1.00 95.75 76 GLU A N 1
ATOM 656 C CA . GLU A 1 76 ? -12.292 -6.440 5.686 1.00 95.75 76 GLU A CA 1
ATOM 657 C C . GLU A 1 76 ? -11.478 -6.903 6.902 1.00 95.75 76 GLU A C 1
ATOM 659 O O . GLU A 1 76 ? -11.701 -7.992 7.428 1.00 95.75 76 GLU A O 1
ATOM 664 N N . CYS A 1 77 ? -10.578 -6.054 7.407 1.00 95.50 77 CYS A N 1
ATOM 665 C CA . CYS A 1 77 ? -9.833 -6.334 8.633 1.00 95.50 77 CYS A CA 1
ATOM 666 C C . CYS A 1 77 ? -10.749 -6.448 9.869 1.00 95.50 77 CYS A C 1
ATOM 668 O O . CYS A 1 77 ? -10.467 -7.244 10.772 1.00 95.50 77 CYS A O 1
ATOM 670 N N . ILE A 1 78 ? -11.821 -5.654 9.941 1.00 95.56 78 ILE A N 1
ATOM 671 C CA . ILE A 1 78 ? -12.760 -5.629 11.074 1.00 95.56 78 ILE A CA 1
ATOM 672 C C . ILE A 1 78 ? -13.752 -6.790 10.995 1.00 95.56 78 ILE A C 1
ATOM 674 O O . ILE A 1 78 ? -13.934 -7.493 11.989 1.00 95.56 78 ILE A O 1
ATOM 678 N N . ASP A 1 79 ? -14.344 -7.016 9.830 1.00 94.06 79 ASP A N 1
ATOM 679 C CA . ASP A 1 79 ? -15.466 -7.931 9.634 1.00 94.06 79 ASP A CA 1
ATOM 680 C C . ASP A 1 79 ? -15.007 -9.393 9.565 1.00 94.06 79 ASP A C 1
ATOM 682 O O . ASP A 1 79 ? -15.709 -10.284 10.043 1.00 94.06 79 ASP A O 1
ATOM 686 N N . TYR A 1 80 ? -13.799 -9.648 9.050 1.00 92.88 80 TYR A N 1
ATOM 687 C CA . TYR A 1 80 ? -13.250 -10.998 8.904 1.00 92.88 80 TYR A CA 1
ATOM 688 C C . TYR A 1 80 ? -12.034 -11.218 9.799 1.00 92.88 80 TYR A C 1
ATOM 690 O O . TYR A 1 80 ? -11.294 -10.286 10.119 1.00 92.88 80 TYR A O 1
ATOM 698 N N . ASP A 1 81 ? -11.825 -12.456 10.248 1.00 90.19 81 ASP A N 1
ATOM 699 C CA . ASP A 1 81 ? -10.580 -12.845 10.911 1.00 90.19 81 ASP A CA 1
ATOM 700 C C . ASP A 1 81 ? -9.521 -13.191 9.860 1.00 90.19 81 ASP A C 1
ATOM 702 O O . ASP A 1 81 ? -9.550 -14.254 9.240 1.00 90.19 81 ASP A O 1
ATOM 706 N N . LEU A 1 82 ? -8.581 -12.268 9.659 1.00 92.38 82 LEU A N 1
ATOM 707 C CA . LEU A 1 82 ? -7.497 -12.405 8.685 1.00 92.38 82 LEU A CA 1
ATOM 708 C C . LEU A 1 82 ? -6.196 -12.935 9.315 1.00 92.38 82 LEU A C 1
ATOM 710 O O . LEU A 1 82 ? -5.142 -12.929 8.675 1.00 92.38 82 LEU A O 1
ATOM 714 N N . SER A 1 83 ? -6.237 -13.387 10.574 1.00 87.62 83 SER A N 1
ATOM 715 C CA . SER A 1 83 ? -5.048 -13.820 11.319 1.00 87.62 83 SER A CA 1
ATOM 716 C C . SER A 1 83 ? -4.336 -15.022 10.691 1.00 87.62 83 SER A C 1
ATOM 718 O O . SER A 1 83 ? -3.105 -15.096 10.723 1.00 87.62 83 SER A O 1
ATOM 720 N N . ASN A 1 84 ? -5.102 -15.926 10.078 1.00 89.62 84 ASN A N 1
ATOM 721 C CA . ASN A 1 84 ? -4.623 -17.210 9.567 1.00 89.62 84 ASN A CA 1
ATOM 722 C C . ASN A 1 84 ? -4.455 -17.249 8.043 1.00 89.62 84 ASN A C 1
ATOM 724 O O . ASN A 1 84 ? -4.297 -18.330 7.477 1.00 89.62 84 ASN A O 1
ATOM 728 N N . LEU A 1 85 ? -4.460 -16.093 7.371 1.00 92.50 85 LEU A N 1
ATOM 729 C CA . LEU A 1 85 ? -4.201 -16.043 5.934 1.00 92.50 85 LEU A CA 1
ATOM 730 C C . LEU A 1 85 ? -2.817 -16.622 5.603 1.00 92.50 85 LEU A C 1
ATOM 732 O O . LEU A 1 85 ? -1.807 -16.313 6.255 1.00 92.50 85 LEU A O 1
ATOM 736 N N . SER A 1 86 ? -2.761 -17.420 4.542 1.00 94.31 86 SER A N 1
ATOM 737 C CA . SER A 1 86 ? -1.510 -17.869 3.943 1.00 94.31 86 SER A CA 1
ATOM 738 C C . SER A 1 86 ? -0.710 -16.687 3.387 1.00 94.31 86 SER A C 1
ATOM 740 O O . SER A 1 86 ? -1.225 -15.588 3.175 1.00 94.31 86 SER A O 1
ATOM 742 N N . TYR A 1 87 ? 0.579 -16.907 3.117 1.00 91.56 87 TYR A N 1
ATOM 743 C CA . TYR A 1 87 ? 1.434 -15.876 2.521 1.00 91.56 87 TYR A CA 1
ATOM 744 C C . TYR A 1 87 ? 0.858 -15.326 1.207 1.00 91.56 87 TYR A C 1
ATOM 746 O O . TYR A 1 87 ? 0.827 -14.114 1.005 1.00 91.56 87 TYR A O 1
ATOM 754 N N . ARG A 1 88 ? 0.351 -16.214 0.343 1.00 93.31 88 ARG A N 1
ATOM 755 C CA . ARG A 1 88 ? -0.241 -15.834 -0.941 1.00 93.31 88 ARG A CA 1
ATOM 756 C C . ARG A 1 88 ? -1.501 -14.991 -0.757 1.00 93.31 88 ARG A C 1
ATOM 758 O O . ARG A 1 88 ? -1.645 -1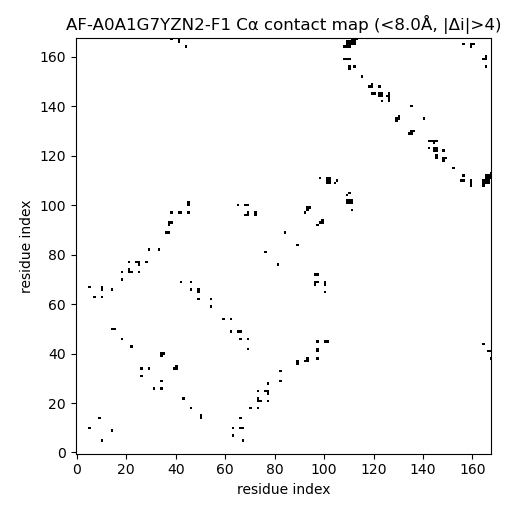3.975 -1.421 1.00 93.31 88 ARG A O 1
ATOM 765 N N . GLU A 1 89 ? -2.380 -15.372 0.165 1.00 94.88 89 GLU A N 1
ATOM 766 C CA . GLU A 1 89 ? -3.601 -14.606 0.442 1.00 94.88 89 GLU A CA 1
ATOM 767 C C . GLU A 1 89 ? -3.286 -13.231 1.040 1.00 94.88 89 GLU A C 1
ATOM 769 O O . GLU A 1 89 ? -3.932 -12.248 0.687 1.00 94.88 89 GLU A O 1
ATOM 774 N N . LYS A 1 90 ? -2.253 -13.127 1.888 1.00 92.69 90 LYS A N 1
ATOM 775 C CA . LYS A 1 90 ? -1.756 -11.837 2.398 1.00 92.69 90 LYS A CA 1
ATOM 776 C C . LYS A 1 90 ? -1.244 -10.944 1.271 1.00 92.69 90 LYS A C 1
ATOM 778 O O . LYS A 1 90 ? -1.527 -9.748 1.260 1.00 92.69 90 LYS A O 1
ATOM 783 N N . GLU A 1 91 ? -0.518 -11.513 0.312 1.00 91.44 91 GLU A N 1
ATOM 784 C CA . GLU A 1 91 ? -0.031 -10.775 -0.853 1.00 91.44 91 GLU A CA 1
ATOM 785 C C . GLU A 1 91 ? -1.177 -10.343 -1.782 1.00 91.44 91 GLU A C 1
ATOM 787 O O . GLU A 1 91 ? -1.199 -9.203 -2.247 1.00 91.44 91 GLU A O 1
ATOM 792 N N . GLU A 1 92 ? -2.159 -11.214 -2.025 1.00 93.81 92 GLU A N 1
ATOM 793 C CA . GLU A 1 92 ? -3.368 -10.883 -2.787 1.00 93.81 92 GLU A CA 1
ATOM 794 C C . GLU A 1 92 ? -4.179 -9.779 -2.090 1.00 93.81 92 GLU A C 1
ATOM 796 O O . GLU A 1 92 ? -4.631 -8.839 -2.748 1.00 93.81 92 GLU A O 1
ATOM 801 N N . PHE A 1 93 ? -4.288 -9.827 -0.760 1.00 94.06 93 PHE A N 1
ATOM 802 C CA . PHE A 1 93 ? -4.939 -8.801 0.051 1.00 94.06 93 PHE A CA 1
ATOM 803 C C . PHE A 1 93 ? -4.223 -7.442 -0.037 1.00 94.06 93 PHE A C 1
ATOM 805 O O . PHE A 1 93 ? -4.862 -6.420 -0.299 1.00 94.06 93 PHE A O 1
ATOM 812 N N . ASP A 1 94 ? -2.893 -7.415 0.091 1.00 94.00 94 ASP A N 1
ATOM 813 C CA . ASP A 1 94 ? -2.080 -6.209 -0.128 1.00 94.00 94 ASP A CA 1
ATOM 814 C C . ASP A 1 94 ? -2.249 -5.666 -1.556 1.00 94.00 94 ASP A C 1
ATOM 816 O O . ASP A 1 94 ? -2.513 -4.476 -1.754 1.00 94.00 94 ASP A O 1
ATOM 820 N N . ASN A 1 95 ? -2.167 -6.536 -2.564 1.00 92.56 95 ASN A N 1
ATOM 821 C CA . ASN A 1 95 ? -2.322 -6.164 -3.969 1.00 92.56 95 ASN A CA 1
ATOM 822 C C . ASN A 1 95 ? -3.702 -5.576 -4.279 1.00 92.56 95 ASN A C 1
ATOM 824 O O . ASN A 1 95 ? -3.783 -4.609 -5.038 1.00 92.56 95 ASN A O 1
ATOM 828 N N . LYS A 1 96 ? -4.761 -6.111 -3.664 1.00 94.56 96 LYS A N 1
ATOM 829 C CA . LYS A 1 96 ? -6.144 -5.647 -3.828 1.00 94.56 96 LYS A CA 1
ATOM 830 C C . LYS A 1 96 ? -6.384 -4.261 -3.228 1.00 94.56 96 LYS A C 1
ATOM 832 O O . LYS A 1 96 ? -7.225 -3.524 -3.734 1.00 94.56 96 LYS A O 1
ATOM 837 N N . TYR A 1 97 ? -5.670 -3.899 -2.164 1.00 95.06 97 TYR A N 1
ATOM 838 C CA . TYR A 1 97 ? -5.958 -2.682 -1.407 1.00 95.06 97 TYR A CA 1
ATOM 839 C C . TYR A 1 97 ? -4.760 -1.727 -1.332 1.00 95.06 97 TYR A C 1
ATOM 841 O O . TYR A 1 97 ? -4.731 -0.695 -2.008 1.00 95.06 97 TYR A O 1
ATOM 849 N N . VAL A 1 98 ? -3.755 -2.064 -0.524 1.00 94.38 98 VAL A N 1
ATOM 850 C CA . VAL A 1 98 ? -2.656 -1.165 -0.139 1.00 94.38 98 VAL A CA 1
ATOM 851 C C . VAL A 1 98 ? -1.753 -0.850 -1.331 1.00 94.38 98 VAL A C 1
ATOM 853 O O . VAL A 1 98 ? -1.534 0.317 -1.665 1.00 94.38 98 VAL A O 1
ATOM 856 N N . SER A 1 99 ? -1.272 -1.875 -2.030 1.00 93.00 99 SER A N 1
ATOM 857 C CA . SER A 1 99 ? -0.400 -1.706 -3.194 1.00 93.00 99 SER A CA 1
ATOM 858 C C . SER A 1 99 ? -1.108 -1.018 -4.363 1.00 93.00 99 SER A C 1
ATOM 860 O O . SER A 1 99 ? -0.493 -0.210 -5.068 1.00 93.00 99 SER A O 1
ATOM 862 N N . GLN A 1 100 ? -2.408 -1.276 -4.545 1.00 92.38 100 GLN A N 1
ATOM 863 C CA . GLN A 1 100 ? -3.207 -0.603 -5.566 1.00 92.38 100 GLN A CA 1
ATOM 864 C C . GLN A 1 100 ? -3.257 0.908 -5.310 1.00 92.38 100 GLN A C 1
ATOM 866 O O . GLN A 1 100 ? -2.929 1.677 -6.217 1.00 92.38 100 GLN A O 1
ATOM 871 N N . VAL A 1 101 ? -3.577 1.351 -4.089 1.00 93.25 101 VAL A N 1
ATOM 872 C CA . VAL A 1 101 ? -3.568 2.785 -3.743 1.00 93.25 101 VAL A CA 1
ATOM 873 C C . VAL A 1 101 ? -2.156 3.366 -3.829 1.00 93.25 101 VAL A C 1
ATOM 875 O O . VAL A 1 101 ? -1.960 4.409 -4.456 1.00 93.25 101 VAL A O 1
ATOM 878 N N . ALA A 1 102 ? -1.150 2.678 -3.284 1.00 92.69 102 ALA A N 1
ATOM 879 C CA . ALA A 1 102 ? 0.239 3.130 -3.318 1.00 92.69 102 ALA A CA 1
ATOM 880 C C . ALA A 1 102 ? 0.740 3.409 -4.743 1.00 92.69 102 ALA A C 1
ATOM 882 O O . ALA A 1 102 ? 1.371 4.439 -4.985 1.00 92.69 102 ALA A O 1
ATOM 883 N N . SER A 1 103 ? 0.418 2.530 -5.702 1.00 88.06 103 SER A N 1
ATOM 884 C CA . SER A 1 103 ? 0.803 2.698 -7.110 1.00 88.06 103 SER A CA 1
ATOM 885 C C . SER A 1 103 ? 0.216 3.971 -7.735 1.00 88.06 103 SER A C 1
ATOM 887 O O . SER A 1 103 ? 0.872 4.646 -8.533 1.00 88.06 103 SER A O 1
ATOM 889 N N . LYS A 1 104 ? -1.002 4.343 -7.329 1.00 88.94 104 LYS A N 1
ATOM 890 C CA . LYS A 1 104 ? -1.715 5.522 -7.829 1.00 88.94 104 LYS A CA 1
ATOM 891 C C . LYS A 1 104 ? -1.302 6.808 -7.116 1.00 88.94 104 LYS A C 1
ATOM 893 O O . LYS A 1 104 ? -1.404 7.873 -7.713 1.00 88.94 104 LYS A O 1
ATOM 898 N N . LEU A 1 105 ? -0.753 6.720 -5.902 1.00 90.25 105 LEU A N 1
ATOM 899 C CA . LEU A 1 105 ? -0.197 7.854 -5.150 1.00 90.25 105 LEU A CA 1
ATOM 900 C C . LEU A 1 105 ? 1.311 8.074 -5.380 1.00 90.25 105 LEU A C 1
ATOM 902 O O . LEU A 1 105 ? 1.948 8.854 -4.667 1.00 90.25 105 LEU A O 1
ATOM 906 N N . THR A 1 106 ? 1.901 7.451 -6.402 1.00 86.56 106 THR A N 1
ATOM 907 C CA . THR A 1 106 ? 3.312 7.655 -6.785 1.00 86.56 106 THR A CA 1
ATOM 908 C C . THR A 1 106 ? 3.650 9.120 -7.069 1.00 86.56 106 THR A C 1
ATOM 910 O O . THR A 1 106 ? 4.743 9.571 -6.724 1.00 86.56 106 THR A O 1
ATOM 913 N N . PHE A 1 107 ? 2.701 9.906 -7.592 1.00 85.25 107 PHE A N 1
ATOM 914 C CA . PHE A 1 107 ? 2.866 11.352 -7.798 1.00 85.25 107 PHE A CA 1
ATOM 915 C C . PHE A 1 107 ? 3.063 12.135 -6.486 1.00 85.25 107 PHE A C 1
ATOM 917 O O . PHE A 1 107 ? 3.708 13.181 -6.484 1.00 85.25 107 PHE A O 1
ATOM 924 N N . LEU A 1 108 ? 2.578 11.613 -5.352 1.00 86.56 108 LEU A N 1
ATOM 925 C CA . LEU A 1 108 ? 2.853 12.160 -4.018 1.00 86.56 108 LEU A CA 1
ATOM 926 C C . LEU A 1 108 ? 4.221 11.719 -3.473 1.00 86.56 108 LEU A C 1
ATOM 928 O O . LEU A 1 108 ? 4.624 12.156 -2.392 1.00 86.56 108 LEU A O 1
ATOM 932 N N . GLY A 1 109 ? 4.961 10.885 -4.205 1.00 86.56 109 GLY A N 1
ATOM 933 C CA . GLY A 1 109 ? 6.278 10.375 -3.835 1.00 86.56 109 GLY A CA 1
ATOM 934 C C . GLY A 1 109 ? 6.254 9.063 -3.052 1.00 86.56 109 GLY A C 1
ATOM 935 O O . GLY A 1 109 ? 7.278 8.716 -2.462 1.00 86.56 109 GLY A O 1
ATOM 936 N N . PHE A 1 110 ? 5.121 8.354 -3.025 1.00 90.88 110 PHE A N 1
ATOM 937 C CA . PHE A 1 110 ? 5.060 6.995 -2.486 1.00 90.88 110 PHE A CA 1
ATOM 938 C C . PHE A 1 110 ? 5.795 6.013 -3.398 1.00 90.88 110 PHE A C 1
ATOM 940 O O . PHE A 1 110 ? 5.670 6.069 -4.622 1.00 90.88 110 PHE A O 1
ATOM 947 N N . LYS A 1 111 ? 6.568 5.108 -2.792 1.00 88.75 111 LYS A N 1
ATOM 948 C CA . LYS A 1 111 ? 7.226 3.997 -3.488 1.00 88.75 111 LYS A CA 1
ATOM 949 C C . LYS A 1 111 ? 7.056 2.706 -2.696 1.00 88.75 111 LYS A C 1
ATOM 951 O O . LYS A 1 111 ? 7.271 2.702 -1.487 1.00 88.75 111 LYS A O 1
ATOM 956 N N . MET A 1 112 ? 6.732 1.624 -3.399 1.00 87.00 112 MET A N 1
ATOM 957 C CA . MET A 1 112 ? 6.707 0.265 -2.854 1.00 87.00 112 MET A CA 1
ATOM 958 C C . MET A 1 112 ? 8.059 -0.401 -3.101 1.00 87.00 112 MET A C 1
ATOM 960 O O . MET A 1 112 ? 8.502 -0.492 -4.250 1.00 87.00 112 MET A O 1
ATOM 964 N N . LYS A 1 113 ? 8.712 -0.898 -2.046 1.00 86.06 113 LYS A N 1
ATOM 965 C CA . LYS A 1 113 ? 10.015 -1.568 -2.178 1.00 86.06 113 LYS A CA 1
ATOM 966 C C . LYS A 1 113 ? 9.929 -2.819 -3.061 1.00 86.06 113 LYS A C 1
ATOM 968 O O . LYS A 1 113 ? 10.846 -3.070 -3.842 1.00 86.06 113 LYS A O 1
ATOM 973 N N . LYS A 1 114 ? 8.826 -3.568 -2.975 1.00 84.19 114 LYS A N 1
ATOM 974 C CA . LYS A 1 114 ? 8.625 -4.829 -3.706 1.00 84.19 114 LYS A CA 1
ATOM 975 C C . LYS A 1 114 ? 8.613 -4.708 -5.237 1.00 84.19 114 LYS A C 1
ATOM 977 O O . LYS A 1 114 ? 8.877 -5.695 -5.909 1.00 84.19 114 LYS A O 1
ATOM 982 N N . PHE A 1 115 ? 8.374 -3.519 -5.801 1.00 83.75 115 PHE A N 1
ATOM 983 C CA . PHE A 1 115 ? 8.380 -3.329 -7.261 1.00 83.75 115 PHE A CA 1
ATOM 984 C C . PHE A 1 115 ? 9.770 -3.051 -7.849 1.00 83.75 115 PHE A C 1
ATOM 986 O O . PHE A 1 115 ? 9.946 -3.113 -9.061 1.00 83.75 115 PHE A O 1
ATOM 993 N N . VAL A 1 116 ? 10.782 -2.785 -7.021 1.00 85.31 116 VAL A N 1
ATOM 994 C CA . VAL A 1 116 ? 12.140 -2.471 -7.499 1.00 85.31 116 VAL A CA 1
ATOM 995 C C . VAL A 1 116 ? 12.763 -3.636 -8.282 1.00 85.31 116 VAL A C 1
ATOM 997 O O . VAL A 1 116 ? 13.236 -3.390 -9.391 1.00 85.31 116 VAL A O 1
ATOM 1000 N N . PRO A 1 117 ? 12.724 -4.898 -7.797 1.00 87.06 117 PRO A N 1
ATOM 1001 C CA . PRO A 1 117 ? 13.232 -6.032 -8.568 1.00 87.06 117 PRO A CA 1
ATOM 1002 C C . PRO A 1 117 ? 12.511 -6.209 -9.907 1.00 87.06 117 PRO A C 1
ATOM 1004 O O . PRO A 1 117 ? 13.148 -6.570 -10.890 1.00 87.06 117 PRO A O 1
ATOM 1007 N N . PHE A 1 118 ? 11.208 -5.906 -9.965 1.00 87.69 118 PHE A N 1
ATOM 1008 C CA . PHE A 1 118 ? 10.430 -5.978 -11.201 1.00 87.69 118 PHE A CA 1
ATOM 1009 C C . PHE A 1 118 ? 10.939 -4.981 -12.251 1.00 87.69 118 PHE A C 1
ATOM 1011 O O . PHE A 1 118 ? 11.203 -5.375 -13.384 1.00 87.69 118 PHE A O 1
ATOM 1018 N N . PHE A 1 119 ? 11.152 -3.711 -11.883 1.00 87.44 119 PHE A N 1
ATOM 1019 C CA . PHE A 1 119 ? 11.677 -2.706 -12.817 1.00 87.44 119 PHE A CA 1
ATOM 1020 C C . PHE A 1 119 ? 13.110 -3.005 -13.267 1.00 87.44 119 PHE A C 1
ATOM 1022 O O . PHE A 1 119 ? 13.428 -2.826 -14.440 1.00 87.44 119 PHE A O 1
ATOM 1029 N N . ILE A 1 120 ? 13.960 -3.494 -12.359 1.00 89.25 120 ILE A N 1
ATOM 1030 C CA . ILE A 1 120 ? 15.330 -3.906 -12.696 1.00 89.25 120 ILE A CA 1
ATOM 1031 C C . ILE A 1 120 ? 15.308 -5.109 -13.649 1.00 89.25 120 ILE A C 1
ATOM 1033 O O . ILE A 1 120 ? 16.005 -5.099 -14.658 1.00 89.25 120 ILE A O 1
ATOM 1037 N N . GLY A 1 121 ? 14.477 -6.118 -13.374 1.00 90.62 121 GLY A N 1
ATOM 1038 C CA . GLY A 1 121 ? 14.320 -7.287 -14.240 1.00 90.62 121 GLY A CA 1
ATOM 1039 C C . GLY A 1 121 ? 13.782 -6.925 -15.626 1.00 90.62 121 GLY A C 1
ATOM 1040 O O . GLY A 1 121 ? 14.309 -7.396 -16.630 1.00 90.62 121 GLY A O 1
ATOM 1041 N N . ALA A 1 122 ? 12.792 -6.032 -15.701 1.00 90.75 122 ALA A N 1
ATOM 1042 C CA . ALA A 1 122 ? 12.269 -5.529 -16.970 1.00 90.75 122 ALA A CA 1
ATOM 1043 C C . ALA A 1 122 ? 13.342 -4.780 -17.777 1.00 90.75 122 ALA A C 1
ATOM 1045 O O . ALA A 1 122 ? 13.475 -5.008 -18.976 1.00 90.75 122 ALA A O 1
ATOM 1046 N N . ALA A 1 123 ? 14.143 -3.932 -17.124 1.00 90.50 123 ALA A N 1
ATOM 1047 C CA . ALA A 1 123 ? 15.256 -3.235 -17.767 1.00 90.50 123 ALA A CA 1
ATOM 1048 C C . ALA A 1 123 ? 16.308 -4.212 -18.318 1.00 90.50 123 ALA A C 1
ATOM 1050 O O . ALA A 1 123 ? 16.788 -4.036 -19.435 1.00 90.50 123 ALA A O 1
ATOM 1051 N N . LEU A 1 124 ? 16.587 -5.284 -17.576 1.00 91.12 124 LEU A N 1
ATOM 1052 C CA . LEU A 1 124 ? 17.520 -6.326 -17.990 1.00 91.12 124 LEU A CA 1
ATOM 1053 C C . LEU A 1 124 ? 17.014 -7.105 -19.208 1.00 91.12 124 LEU A C 1
ATOM 1055 O O . LEU A 1 124 ? 17.793 -7.393 -20.113 1.00 91.12 124 LEU A O 1
ATOM 1059 N N . ILE A 1 125 ? 15.710 -7.385 -19.288 1.00 91.25 125 ILE A N 1
ATOM 1060 C CA . ILE A 1 125 ? 15.100 -7.974 -20.490 1.00 91.25 125 ILE A CA 1
ATOM 1061 C C . ILE A 1 125 ? 15.276 -7.042 -21.695 1.00 91.25 125 ILE A C 1
ATOM 1063 O O . ILE A 1 125 ? 15.616 -7.513 -22.779 1.00 91.25 125 ILE A O 1
ATOM 1067 N N . VAL A 1 126 ? 15.091 -5.729 -21.522 1.00 88.94 126 VAL A N 1
ATOM 1068 C CA . VAL A 1 126 ? 15.305 -4.756 -22.606 1.00 88.94 126 VAL A CA 1
ATOM 1069 C C . VAL A 1 126 ? 16.759 -4.776 -23.076 1.00 88.94 126 VAL A C 1
ATOM 1071 O O . VAL A 1 126 ? 16.995 -4.858 -24.280 1.00 88.94 126 VAL A O 1
ATOM 1074 N N . ASP A 1 127 ? 17.730 -4.767 -22.161 1.00 85.50 127 ASP A N 1
ATOM 1075 C CA . ASP A 1 127 ? 19.149 -4.859 -22.525 1.00 85.50 127 ASP A CA 1
ATOM 1076 C C . ASP A 1 127 ? 19.475 -6.175 -23.262 1.00 85.50 127 ASP A C 1
ATOM 1078 O O . ASP A 1 127 ? 20.205 -6.158 -24.256 1.00 85.50 127 ASP A O 1
ATOM 1082 N N . ILE A 1 128 ? 18.892 -7.309 -22.847 1.00 88.06 128 ILE A N 1
ATOM 1083 C CA . ILE A 1 128 ? 19.034 -8.594 -23.558 1.00 88.06 128 ILE A CA 1
ATOM 1084 C C . ILE A 1 128 ? 18.478 -8.490 -24.979 1.00 88.06 128 ILE A C 1
ATOM 1086 O O . ILE A 1 128 ? 19.151 -8.893 -25.927 1.00 88.06 128 ILE A O 1
ATOM 1090 N N . LEU A 1 129 ? 17.276 -7.936 -25.152 1.00 88.62 129 LEU A N 1
ATOM 1091 C CA . LEU A 1 129 ? 16.668 -7.773 -26.473 1.00 88.62 129 LEU A CA 1
ATOM 1092 C C . LEU A 1 129 ? 17.535 -6.886 -27.375 1.00 88.62 129 LEU A C 1
ATOM 1094 O O . LEU A 1 129 ? 17.804 -7.256 -28.514 1.00 88.62 129 LEU A O 1
ATOM 1098 N N . LEU A 1 130 ? 18.040 -5.759 -26.868 1.00 85.00 130 LEU A N 1
ATOM 1099 C CA . LEU A 1 130 ? 18.934 -4.872 -27.624 1.00 85.00 130 LEU A CA 1
ATOM 1100 C C . LEU A 1 130 ? 20.241 -5.559 -28.043 1.00 85.00 130 LEU A C 1
ATOM 1102 O O . LEU A 1 130 ? 20.754 -5.293 -29.135 1.00 85.00 130 LEU A O 1
ATOM 1106 N N . SER A 1 131 ? 20.759 -6.455 -27.201 1.00 83.38 131 SER A N 1
ATOM 1107 C CA . SER A 1 131 ? 21.909 -7.297 -27.529 1.00 83.38 131 SER A CA 1
ATOM 1108 C C . SER A 1 131 ? 21.588 -8.290 -28.648 1.00 83.38 131 SER A C 1
ATOM 1110 O O . SER A 1 131 ? 22.319 -8.365 -29.638 1.00 83.38 131 SER A O 1
ATOM 1112 N N . LEU A 1 132 ? 20.445 -8.980 -28.557 1.00 84.25 132 LEU A N 1
ATOM 1113 C CA . LEU A 1 132 ? 19.996 -9.954 -29.558 1.00 84.25 132 LEU A CA 1
ATOM 1114 C C . LEU A 1 132 ? 19.721 -9.322 -30.930 1.00 84.25 132 LEU A C 1
ATOM 1116 O O . LEU A 1 132 ? 20.075 -9.906 -31.950 1.00 84.25 132 LEU A O 1
ATOM 1120 N N . PHE A 1 133 ? 19.152 -8.114 -30.975 1.00 85.38 133 PHE A N 1
ATOM 1121 C CA . PHE A 1 133 ? 18.902 -7.384 -32.226 1.00 85.38 133 PHE A CA 1
ATOM 1122 C C . PHE A 1 133 ? 20.151 -6.693 -32.802 1.00 85.38 133 PHE A C 1
ATOM 1124 O O . PHE A 1 133 ? 20.057 -5.965 -33.787 1.00 85.38 133 PHE A O 1
ATOM 1131 N N . GLY A 1 134 ? 21.332 -6.899 -32.208 1.00 74.19 134 GLY A N 1
ATOM 1132 C CA . GLY A 1 134 ? 22.600 -6.376 -32.721 1.00 74.19 134 GLY A CA 1
ATOM 1133 C C . GLY A 1 134 ? 22.786 -4.865 -32.553 1.00 74.19 134 GLY A C 1
ATOM 1134 O O . GLY A 1 134 ? 23.825 -4.342 -32.950 1.00 74.19 134 GLY A O 1
ATOM 1135 N N . ILE A 1 135 ? 21.839 -4.171 -31.914 1.00 68.94 135 ILE A N 1
ATOM 1136 C CA . ILE A 1 135 ? 21.924 -2.735 -31.603 1.00 68.94 135 ILE A CA 1
ATOM 1137 C C . ILE A 1 135 ? 23.063 -2.483 -30.603 1.00 68.94 135 ILE A C 1
ATOM 1139 O O . ILE A 1 135 ? 23.770 -1.480 -30.701 1.00 68.94 135 ILE A O 1
ATOM 1143 N N . ALA A 1 136 ? 23.320 -3.440 -29.704 1.00 60.44 136 ALA A N 1
ATOM 1144 C CA . ALA A 1 136 ? 24.434 -3.383 -28.755 1.00 60.44 136 ALA A CA 1
ATOM 1145 C C . ALA A 1 136 ? 25.827 -3.363 -29.416 1.00 60.44 136 ALA A C 1
ATOM 1147 O O . ALA A 1 136 ? 26.797 -2.955 -28.782 1.00 60.44 136 ALA A O 1
ATOM 1148 N N . LYS A 1 137 ? 25.964 -3.729 -30.704 1.00 63.62 137 LYS A N 1
ATOM 1149 C CA . LYS A 1 137 ? 27.239 -3.536 -31.423 1.00 63.62 137 LYS A CA 1
ATOM 1150 C C . LYS A 1 137 ? 27.602 -2.052 -31.575 1.00 63.62 137 LYS A C 1
ATOM 1152 O O . LYS A 1 137 ? 28.775 -1.740 -31.748 1.00 63.62 137 LYS A O 1
ATOM 1157 N N . HIS A 1 138 ? 26.619 -1.150 -31.495 1.00 63.66 138 HIS A N 1
ATOM 1158 C CA . HIS A 1 138 ? 26.802 0.301 -31.614 1.00 63.66 138 HIS A CA 1
ATOM 1159 C C . HIS A 1 138 ? 26.883 1.034 -30.266 1.00 63.66 138 HIS A C 1
ATOM 1161 O O . HIS A 1 138 ? 27.356 2.166 -30.220 1.00 63.66 138 HIS A O 1
ATOM 1167 N N . TYR A 1 139 ? 26.473 0.394 -29.169 1.00 59.69 139 TYR A N 1
ATOM 1168 C CA . TYR A 1 139 ? 26.532 0.942 -27.815 1.00 59.69 139 TYR A CA 1
ATOM 1169 C C . TYR A 1 139 ? 26.965 -0.176 -26.860 1.00 59.69 139 TYR A C 1
ATOM 1171 O O . TYR A 1 139 ? 26.184 -1.085 -26.628 1.00 59.69 139 TYR A O 1
ATOM 1179 N N . TYR A 1 140 ? 28.220 -0.099 -26.387 1.00 57.50 140 TYR A N 1
ATOM 1180 C CA . TYR A 1 140 ? 28.910 -0.888 -25.343 1.00 57.50 140 TYR A CA 1
ATOM 1181 C C . TYR A 1 140 ? 28.192 -2.116 -24.727 1.00 57.50 140 TYR A C 1
ATOM 1183 O O . TYR A 1 140 ? 27.062 -2.025 -24.271 1.00 57.50 140 TYR A O 1
ATOM 1191 N N . TYR A 1 141 ? 28.944 -3.207 -24.503 1.00 65.75 141 TYR A N 1
ATOM 1192 C CA . TYR A 1 141 ? 28.564 -4.453 -23.789 1.00 65.75 141 TYR A CA 1
ATOM 1193 C C . TYR A 1 141 ? 27.988 -4.301 -22.356 1.00 65.75 141 TYR A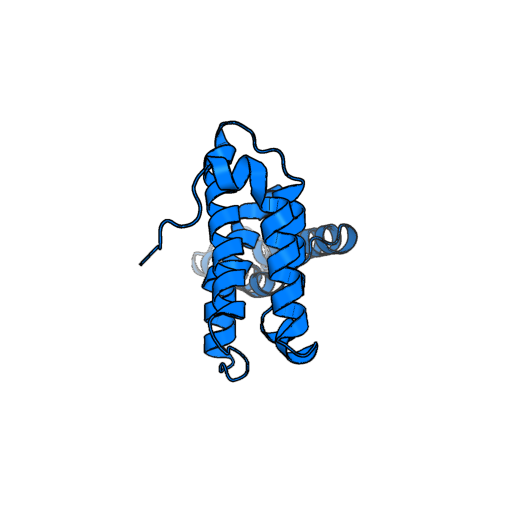 C 1
ATOM 1195 O O . TYR A 1 141 ? 27.751 -5.296 -21.672 1.00 65.75 141 TYR A O 1
ATOM 1203 N N . ILE A 1 142 ? 27.805 -3.079 -21.860 1.00 75.81 142 ILE A N 1
ATOM 1204 C CA . ILE A 1 142 ? 27.278 -2.783 -20.529 1.00 75.81 142 ILE A CA 1
ATOM 1205 C C . ILE A 1 142 ? 25.750 -2.651 -20.637 1.00 75.81 142 ILE A C 1
ATOM 1207 O O . ILE A 1 142 ? 25.279 -1.953 -21.533 1.00 75.81 142 ILE A O 1
ATOM 1211 N N . PRO A 1 143 ? 24.959 -3.240 -19.719 1.00 82.19 143 PRO A N 1
ATOM 1212 C CA . PRO A 1 143 ? 23.504 -3.081 -19.694 1.00 82.19 143 PRO A CA 1
ATOM 1213 C C . PRO A 1 143 ? 23.124 -1.671 -19.201 1.00 82.19 143 PRO A C 1
ATOM 1215 O O . PRO A 1 143 ? 22.771 -1.459 -18.037 1.00 82.19 143 PRO A O 1
ATOM 1218 N N . ILE A 1 144 ? 23.290 -0.667 -20.069 1.00 85.00 144 ILE A N 1
ATOM 1219 C CA . ILE A 1 144 ? 23.152 0.761 -19.739 1.00 85.00 144 ILE A CA 1
ATOM 1220 C C . ILE A 1 144 ? 21.739 1.066 -19.232 1.00 85.00 144 ILE A C 1
ATOM 1222 O O . ILE A 1 144 ? 21.593 1.841 -18.283 1.00 85.00 144 ILE A O 1
ATOM 1226 N N . ILE A 1 145 ? 20.704 0.447 -19.810 1.00 86.38 145 ILE A N 1
ATOM 1227 C CA . ILE A 1 145 ? 19.315 0.680 -19.394 1.00 86.38 145 ILE A CA 1
ATOM 1228 C C . ILE A 1 145 ? 19.104 0.139 -17.984 1.00 86.38 145 ILE A C 1
ATOM 1230 O O . ILE A 1 145 ? 18.569 0.849 -17.133 1.00 86.38 145 ILE A O 1
ATOM 1234 N N . THR A 1 146 ? 19.596 -1.063 -17.692 1.00 89.81 146 THR A N 1
ATOM 1235 C CA . THR A 1 146 ? 19.550 -1.652 -16.351 1.00 89.81 146 THR A CA 1
ATOM 1236 C C . THR A 1 146 ? 20.276 -0.779 -15.342 1.00 89.81 146 THR A C 1
ATOM 1238 O O . THR A 1 146 ? 19.710 -0.481 -14.290 1.00 89.81 146 THR A O 1
ATOM 1241 N N . VAL A 1 147 ? 21.493 -0.313 -15.644 1.00 88.38 147 VAL A N 1
ATOM 1242 C CA . VAL A 1 147 ? 22.260 0.569 -14.746 1.00 88.38 147 VAL A CA 1
ATOM 1243 C C . VAL A 1 147 ? 21.497 1.870 -14.479 1.00 88.38 147 VAL A C 1
ATOM 1245 O O . VAL A 1 147 ? 21.363 2.290 -13.326 1.00 88.38 147 VAL A O 1
ATOM 1248 N N . PHE A 1 148 ? 20.943 2.486 -15.523 1.00 90.25 148 PHE A N 1
ATOM 1249 C CA . PHE A 1 148 ? 20.188 3.729 -15.414 1.00 90.25 148 PHE A CA 1
ATOM 1250 C C . PHE A 1 148 ? 18.894 3.564 -14.603 1.00 90.25 148 PHE A C 1
ATOM 1252 O O . PHE A 1 148 ? 18.650 4.328 -13.665 1.00 90.25 148 PHE A O 1
ATOM 1259 N N . VAL A 1 149 ? 18.090 2.542 -14.909 1.00 91.44 149 VAL A N 1
ATOM 1260 C CA . VAL A 1 149 ? 16.848 2.227 -14.183 1.00 91.44 149 VAL A CA 1
ATOM 1261 C C . VAL A 1 149 ? 17.151 1.910 -12.724 1.00 91.44 149 VAL A C 1
ATOM 1263 O O . VAL A 1 149 ? 16.492 2.440 -11.831 1.00 91.44 149 VAL A O 1
ATOM 1266 N N . THR A 1 150 ? 18.201 1.131 -12.467 1.00 91.25 150 THR A N 1
ATOM 1267 C CA . THR A 1 150 ? 18.661 0.811 -11.112 1.00 91.25 150 THR A CA 1
ATOM 1268 C C . THR A 1 150 ? 18.983 2.087 -10.334 1.00 91.25 150 THR A C 1
ATOM 1270 O O . THR A 1 150 ? 18.466 2.291 -9.233 1.00 91.25 150 THR A O 1
ATOM 1273 N N . TYR A 1 151 ? 19.769 2.998 -10.915 1.00 92.12 151 TYR A N 1
ATOM 1274 C CA . TYR A 1 151 ? 20.087 4.282 -10.290 1.00 92.12 151 TYR A CA 1
ATOM 1275 C C . TYR A 1 151 ? 18.830 5.114 -9.982 1.00 92.12 151 TYR A C 1
ATOM 1277 O O . TYR A 1 151 ? 18.688 5.627 -8.865 1.00 92.12 151 TYR A O 1
ATOM 1285 N N . LEU A 1 152 ? 17.904 5.242 -10.939 1.00 91.44 152 LEU A N 1
ATOM 1286 C CA . LEU A 1 152 ? 16.658 5.991 -10.749 1.00 91.44 152 LEU A CA 1
ATOM 1287 C C . LEU A 1 152 ? 15.779 5.385 -9.652 1.00 91.44 152 LEU A C 1
ATOM 1289 O O . LEU A 1 152 ? 15.246 6.123 -8.813 1.00 91.44 152 LEU A O 1
ATOM 1293 N N . GLU A 1 153 ? 15.656 4.059 -9.619 1.00 89.94 153 GLU A N 1
ATOM 1294 C CA . GLU A 1 153 ? 14.876 3.358 -8.608 1.00 89.94 153 GLU A CA 1
ATOM 1295 C C . GLU A 1 153 ? 15.469 3.560 -7.218 1.00 89.94 153 GLU A C 1
ATOM 1297 O O . GLU A 1 153 ? 14.768 4.067 -6.337 1.00 89.94 153 GLU A O 1
ATOM 1302 N N . PHE A 1 154 ? 16.768 3.305 -7.032 1.00 90.62 154 PHE A N 1
ATOM 1303 C CA . PHE A 1 154 ? 17.434 3.515 -5.745 1.00 90.62 154 PHE A CA 1
ATOM 1304 C C . PHE A 1 154 ? 17.350 4.969 -5.284 1.00 90.62 154 PHE A C 1
ATOM 1306 O O . PHE A 1 154 ? 16.967 5.231 -4.141 1.00 90.62 154 PHE A O 1
ATOM 1313 N N . LYS A 1 155 ? 17.617 5.939 -6.166 1.00 90.56 155 LYS A N 1
ATOM 1314 C CA . LYS A 1 155 ? 17.467 7.367 -5.846 1.00 90.56 155 LYS A CA 1
ATOM 1315 C C . LYS A 1 155 ? 16.038 7.701 -5.411 1.00 90.56 155 LYS A C 1
ATOM 1317 O O . LYS A 1 155 ? 15.845 8.467 -4.463 1.00 90.56 155 LYS A O 1
ATOM 1322 N N . GLY A 1 156 ? 15.039 7.122 -6.076 1.00 88.12 156 GLY A N 1
ATOM 1323 C CA . GLY A 1 156 ? 13.632 7.231 -5.700 1.00 88.12 156 GLY A CA 1
ATOM 1324 C C . GLY A 1 156 ? 13.346 6.655 -4.311 1.00 88.12 156 GLY A C 1
ATOM 1325 O O . GLY A 1 156 ? 12.711 7.328 -3.500 1.00 88.12 156 GLY A O 1
ATOM 1326 N N . LEU A 1 157 ? 13.863 5.462 -4.003 1.00 90.12 157 LEU A N 1
ATOM 1327 C CA . LEU A 1 157 ? 13.710 4.817 -2.693 1.00 90.12 157 LEU A CA 1
ATOM 1328 C C . LEU A 1 157 ? 14.339 5.642 -1.572 1.00 90.12 157 LEU A C 1
ATOM 1330 O O . LEU A 1 157 ? 13.711 5.831 -0.533 1.00 90.12 157 LEU A O 1
ATOM 1334 N N . PHE A 1 158 ? 15.547 6.174 -1.776 1.00 89.25 158 PHE A N 1
A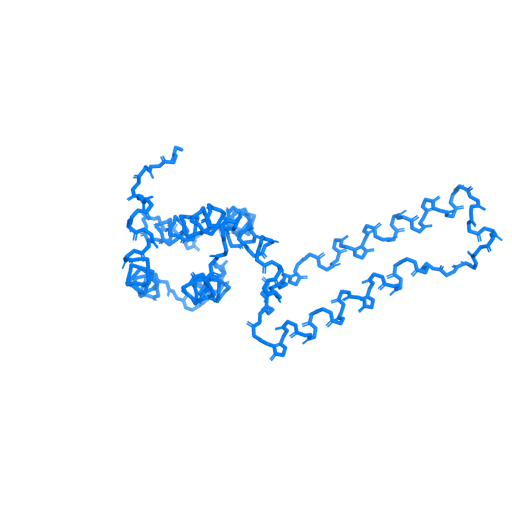TOM 1335 C CA . PHE A 1 158 ? 16.208 7.028 -0.786 1.00 89.25 158 PHE A CA 1
ATOM 1336 C C . PHE A 1 158 ? 15.388 8.286 -0.492 1.00 89.25 158 PHE A C 1
ATOM 1338 O O . PHE A 1 158 ? 15.185 8.639 0.672 1.00 89.25 158 PHE A O 1
ATOM 1345 N N . LYS A 1 159 ? 14.858 8.939 -1.534 1.00 90.94 159 LYS A N 1
ATOM 1346 C CA . LYS A 1 159 ? 13.978 10.104 -1.373 1.00 90.94 159 LYS A CA 1
ATOM 1347 C C . LYS A 1 159 ? 12.681 9.748 -0.645 1.00 90.94 159 LYS A C 1
ATOM 1349 O O . LYS A 1 159 ? 12.292 10.478 0.264 1.00 90.94 159 LYS A O 1
ATOM 1354 N N . ALA A 1 160 ? 12.034 8.643 -1.012 1.00 88.56 160 ALA A N 1
ATOM 1355 C CA . ALA A 1 160 ? 10.806 8.181 -0.368 1.00 88.56 160 ALA A CA 1
ATOM 1356 C C . ALA A 1 160 ? 11.048 7.830 1.108 1.00 88.56 160 ALA A C 1
ATOM 1358 O O . ALA A 1 160 ? 10.285 8.259 1.970 1.00 88.56 160 ALA A O 1
ATOM 1359 N N . LYS A 1 161 ? 12.160 7.148 1.420 1.00 90.44 161 LYS A N 1
ATOM 1360 C CA . LYS A 1 161 ? 12.567 6.809 2.791 1.00 90.44 161 LYS A CA 1
ATOM 1361 C C . LYS A 1 161 ? 12.778 8.061 3.636 1.00 90.44 161 LYS A C 1
ATOM 1363 O O . LYS A 1 161 ? 12.220 8.152 4.722 1.00 90.44 161 LYS A O 1
ATOM 1368 N N . LYS A 1 162 ? 13.517 9.050 3.116 1.00 90.25 162 LYS A N 1
ATOM 1369 C CA . LYS A 1 162 ? 13.766 10.327 3.810 1.00 90.25 162 LYS A CA 1
ATOM 1370 C C . LYS A 1 162 ? 12.472 11.094 4.113 1.00 90.25 162 LYS A C 1
ATOM 1372 O O . LYS A 1 162 ? 12.427 11.847 5.074 1.00 90.25 162 LYS A O 1
ATOM 1377 N N . ARG A 1 163 ? 11.431 10.908 3.297 1.00 88.25 163 ARG A N 1
ATOM 1378 C CA . ARG A 1 163 ? 10.125 11.571 3.434 1.00 88.25 163 ARG A CA 1
ATOM 1379 C C . ARG A 1 163 ? 9.069 10.723 4.154 1.00 88.25 163 ARG A C 1
ATOM 1381 O O . ARG A 1 163 ? 7.916 11.131 4.179 1.00 88.25 163 ARG A O 1
ATOM 1388 N N . GLY A 1 164 ? 9.417 9.537 4.661 1.00 87.06 164 GLY A N 1
ATOM 1389 C CA . GLY A 1 164 ? 8.455 8.624 5.292 1.00 87.06 164 GLY A CA 1
ATOM 1390 C C . GLY A 1 164 ? 7.430 7.995 4.334 1.00 87.06 164 GLY A C 1
ATOM 1391 O O . GLY A 1 164 ? 6.458 7.405 4.786 1.00 87.06 164 GLY A O 1
ATOM 1392 N N . LYS A 1 165 ? 7.647 8.089 3.014 1.00 90.50 165 LYS A N 1
ATOM 1393 C CA . LYS A 1 165 ? 6.740 7.591 1.957 1.00 90.50 165 LYS A CA 1
ATOM 1394 C C . LYS A 1 165 ? 7.197 6.272 1.327 1.00 90.50 165 LYS A C 1
ATOM 1396 O O . LYS A 1 165 ? 6.642 5.833 0.321 1.00 90.50 165 LYS A O 1
ATOM 1401 N N . LEU A 1 166 ? 8.249 5.665 1.878 1.00 90.75 166 LEU A N 1
ATOM 1402 C CA . LEU A 1 166 ? 8.676 4.327 1.484 1.00 90.75 166 LEU A CA 1
ATOM 1403 C C . LEU A 1 166 ? 7.795 3.298 2.191 1.00 90.75 166 LEU A C 1
ATOM 1405 O O . LEU A 1 166 ? 7.810 3.206 3.420 1.00 90.75 166 LEU A O 1
ATOM 1409 N N . LEU A 1 167 ? 7.075 2.527 1.390 1.00 90.00 167 LEU A N 1
ATOM 1410 C CA . LEU A 1 167 ? 6.213 1.443 1.828 1.00 90.00 167 LEU A CA 1
ATOM 1411 C C . LEU A 1 167 ? 6.951 0.116 1.641 1.00 90.00 167 LEU A C 1
ATOM 1413 O O . LEU A 1 167 ? 7.722 -0.051 0.683 1.00 90.00 167 LEU A O 1
ATOM 1417 N N . ARG A 1 168 ? 6.779 -0.784 2.610 1.00 81.56 168 ARG A N 1
ATOM 1418 C CA . ARG A 1 168 ? 7.441 -2.095 2.610 1.00 81.56 168 ARG A CA 1
ATOM 1419 C C . ARG A 1 168 ? 6.825 -3.022 1.582 1.00 81.56 168 ARG A C 1
ATOM 1421 O O . ARG A 1 168 ? 5.579 -3.035 1.525 1.00 81.56 168 ARG A O 1
#

Secondary structure (DSSP, 8-state):
-------HHHHHHTHHHHHHHHHHHHHHHS-HHHHHHTTHHHHHHHHHHHHH----TTTHHHHHHHHHHHHHHHHHHHHS--TT--HHHHHHHHHHTHHHHHHHTGGGT-EEGGGHHHHHHHHHHHHHHHHHTTGGGTS-SS-HHHHHHHHHHHHHHHHHHHTT-EE-

Foldseek 3Di:
DLDPPQDLVCCVPPLLVLLVVLLVLLPVVDDPVQCVLLLVLLLVVLSVCLVPDDDDPVCSVVSSVLSSLSSVLSVCSNVDDCSPDDSVVSVVSCVSGRVVSQVVCVVVLADEPVCLVVQLVVLVVVLVVCVVVVVCVVPPPDSVSSVVSNVVNVVSQVVCVVVVRYGD

Radius of gyration: 19.47 Å; Cα contacts (8 Å, |Δi|>4): 123; chains: 1; bounding box: 51×37×52 Å

Organism: NCBI:txid470826